Protein 1YCK (pdb70)

Secondary structure (DSSP, 8-state):
----B-HHHHTPPPP---PBP-SSEEEEEEEE-SS----SHHHHHHHHHHHHHIIIIIT--SS-S-SEEE-TTS-EEESSTTTB--SSS-TTTGGGEEEEEESS--SSSPPPHHHHHHHHHHHHHHHHTTSEEEEEEEEEGGGTSSS-TT-HHHHHHHTTSTTB---

B-factor: mean 22.28, std 9.03, range [10.55, 55.01]

Solvent-accessible surface area: 7864 Å² total; per-residue (Å²): 110,45,114,49,14,64,43,130,96,0,133,16,92,80,52,134,20,88,116,109,17,96,65,59,6,130,49,0,1,0,3,13,28,63,38,73,43,10,110,62,71,73,46,0,39,84,18,0,64,68,11,3,104,114,10,15,137,95,70,62,97,41,1,0,0,22,0,2,0,1,0,8,22,19,59,7,0,52,1,25,6,33,82,61,15,4,21,19,1,19,174,146,48,18,61,69,0,0,1,0,0,0,0,0,69,0,58,121,102,61,2,47,92,66,0,24,152,17,0,69,26,0,6,63,8,0,47,88,109,38,4,3,82,87,111,8,17,0,27,0,28,61,29,21,73,248,45,108,5,0,0,49,76,0,21,105,60,0,68,130,25,89,60,32,144,72,120

Radius of gyration: 14.17 Å; Cα contacts (8 Å, |Δi|>4): 370; chains: 1; bounding box: 33×32×35 Å

Sequence (167 aa):
CSPIVPRNEWKALASECAQHLSLPLRYVVVSHTAGSSCNTPASCQQQARNVQHYHMKTLGWCDVGYNFLIGEDGLVYEGRGWNFTGAHSGHLWNPMSIGISFMGNYMDRVPTPQAIRAAQGLLACGVAQGALRSNYVLKGHRDVQRTLSPGNQLYHLIQNWPHYRSP

InterPro domains:
  IPR002502 N-acetylmuramoyl-L-alanine amidase domain [PF01510] (53-181)
  IPR002502 N-acetylmuramoyl-L-alanine amidase domain [SM00644] (42-180)
  IPR002502 N-acetylmuramoyl-L-alanine amidase domain [cd06583] (53-181)
  IPR006619 Peptidoglycan recognition protein family domain, metazoa/bacteria [SM00701] (31-174)
  IPR015510 Peptidoglycan recognition protein [PTHR11022] (21-193)
  IPR017331 Peptidoglycan recognition protein, PGRP-S [PIRSF037945] (3-195)
  IPR036505 N-acetylmuramoyl-L-alanine amidase/PGRP domain superfamily [G3DSA:3.40.80.10] (22-196)
  IPR036505 N-acetylmuramoyl-L-alanine amidase/PGRP domain superfamily [SSF55846] (30-194)

GO terms:
  GO:0060090 molecular adaptor activity (F, IDA)
  GO:0005576 extracellular region (C, IDA)
  GO:0030544 Hsp70 protein binding (F, IDA)
  GO:0048018 receptor ligand activity (F, IDA)
  GO:0042834 peptidoglycan binding (F, IDA)
  GO:0005576 extracellular region (C, EXP)
  GO:1904724 tertiary granule lumen (C, TAS)
  GO:0035580 specific granule lumen (C, TAS)
  GO:0097013 phagocytic vesicle lumen (C, TAS)
  GO:0005576 extracellular region (C, TAS)
  GO:0016019 peptidoglycan immune receptor activity (F, IDA)
  GO:0016045 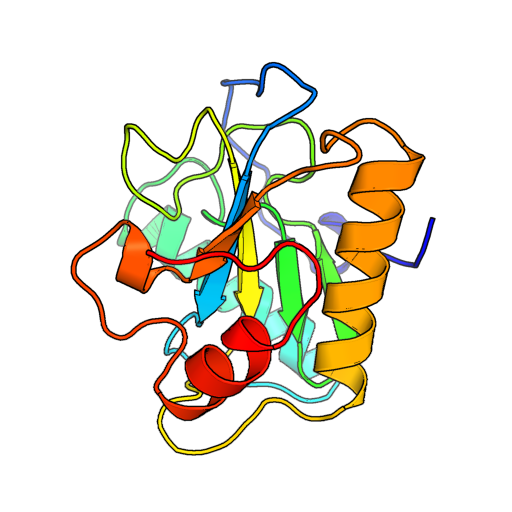detection of bacterium (P, IDA)
  GO:0031640 killing of cells of another organism (P, IDA)
  GO:0050830 defense response to Gram-positive bacterium (P, IDA)
  GO:0061844 antimicrobial humoral immune response mediated by antimicrobial peptide (P, IDA)
  GO:0070062 extracellular exosome (C, HDA)

Structure (mmCIF, N/CA/C/O backbone):
data_1YCK
#
_entry.id   1YCK
#
_cell.length_a   72.120
_cell.length_b   72.120
_cell.length_c   51.790
_cell.angle_alpha   90.00
_cell.angle_beta   90.00
_cell.angle_gamma   120.00
#
_symmetry.space_group_name_H-M   'P 32 2 1'
#
loop_
_entity.id
_entity.type
_entity.pdbx_description
1 polymer 'Peptidoglycan recognition protein'
2 water water
#
loop_
_atom_site.group_PDB
_atom_site.id
_atom_site.type_symbol
_atom_site.label_atom_id
_atom_site.label_alt_id
_atom_site.label_comp_id
_atom_site.label_asym_id
_atom_site.label_entity_id
_atom_site.label_seq_id
_atom_site.pdbx_PDB_ins_code
_atom_site.Cartn_x
_atom_site.Cartn_y
_atom_site.Cartn_z
_atom_site.occupancy
_atom_site.B_iso_or_equiv
_atom_site.auth_seq_id
_atom_site.auth_comp_id
_atom_site.auth_asym_id
_atom_site.auth_atom_id
_atom_site.pdbx_PDB_model_num
ATOM 1 N N . CYS A 1 9 ? 30.199 2.258 5.016 1.00 38.67 9 CYS A N 1
ATOM 2 C CA . CYS A 1 9 ? 29.365 2.842 6.105 1.00 37.91 9 CYS A CA 1
ATOM 3 C C . CYS A 1 9 ? 28.032 2.097 6.190 1.00 36.54 9 CYS A C 1
ATOM 4 O O . CYS A 1 9 ? 27.649 1.347 5.280 1.00 37.46 9 CYS A O 1
ATOM 7 N N . SER A 1 10 ? 27.337 2.288 7.302 1.00 33.91 10 SER A N 1
ATOM 8 C CA . SER A 1 10 ? 25.996 1.763 7.425 1.00 30.89 10 SER A CA 1
ATOM 9 C C . SER A 1 10 ? 25.050 2.711 6.700 1.00 27.88 10 SER A C 1
ATOM 10 O O . SER A 1 10 ? 25.376 3.883 6.434 1.00 27.02 10 SER A O 1
ATOM 13 N N . PRO A 1 11 ? 23.889 2.181 6.363 1.00 24.65 11 PRO A N 1
ATOM 14 C CA . PRO A 1 11 ? 22.906 2.901 5.556 1.00 22.64 11 PRO A CA 1
ATOM 15 C C . PRO A 1 11 ? 22.328 4.153 6.233 1.00 21.07 11 PRO A C 1
ATOM 16 O O . PRO A 1 11 ? 21.966 4.175 7.400 1.00 20.54 11 PRO A O 1
ATOM 20 N N . ILE A 1 12 ? 22.272 5.222 5.464 1.00 19.45 12 ILE A N 1
ATOM 21 C CA . ILE A 1 12 ? 21.600 6.420 5.942 1.00 18.03 12 ILE A CA 1
ATOM 22 C C . ILE A 1 12 ? 20.588 6.790 4.899 1.00 17.52 12 ILE A C 1
ATOM 23 O O . ILE A 1 12 ? 20.872 6.735 3.698 1.00 17.46 12 ILE A O 1
ATOM 28 N N . VAL A 1 13 ? 19.394 7.175 5.335 1.00 16.46 13 VAL A N 1
ATOM 29 C CA . VAL A 1 13 ? 18.396 7.614 4.392 1.00 15.98 13 VAL A CA 1
ATOM 30 C C . VAL A 1 13 ? 18.776 9.026 3.974 1.00 16.56 13 VAL A C 1
ATOM 31 O O . VAL A 1 13 ? 18.800 9.943 4.804 1.00 15.55 13 VAL A O 1
ATOM 35 N N . PRO A 1 14 ? 19.067 9.230 2.698 1.00 16.27 14 PRO A N 1
ATOM 36 C CA . PRO A 1 14 ? 19.512 10.567 2.264 1.00 16.63 14 PRO A CA 1
ATOM 37 C C . PRO A 1 14 ? 18.378 11.579 2.321 1.00 16.01 14 PRO A C 1
ATOM 38 O O . PRO A 1 14 ? 17.213 11.204 2.250 1.00 15.63 14 PRO A O 1
ATOM 42 N N . ARG A 1 15 ? 18.725 12.854 2.451 1.00 17.22 15 ARG A N 1
ATOM 43 C CA . ARG A 1 15 ? 17.717 13.903 2.560 1.00 18.24 15 ARG A CA 1
ATOM 44 C C . ARG A 1 15 ? 16.644 13.803 1.506 1.00 19.09 15 ARG A C 1
ATOM 45 O O . ARG A 1 15 ? 15.455 13.941 1.802 1.00 19.57 15 ARG A O 1
ATOM 53 N N . ASN A 1 16 ? 17.060 13.629 0.250 1.00 20.36 16 ASN A N 1
ATOM 54 C CA . ASN A 1 16 ? 16.094 13.633 -0.830 1.00 22.00 16 ASN A CA 1
ATOM 55 C C . ASN A 1 16 ? 15.108 12.500 -0.709 1.00 21.36 16 ASN A C 1
ATOM 56 O O . ASN A 1 16 ? 13.969 12.604 -1.154 1.00 22.36 16 ASN A O 1
ATOM 61 N N . GLU A 1 17 ? 15.542 11.414 -0.091 1.00 21.40 17 GLU A N 1
ATOM 62 C CA . GLU A 1 17 ? 14.655 10.269 0.081 1.00 21.02 17 GLU A CA 1
ATOM 63 C C . GLU A 1 17 ? 13.555 10.500 1.099 1.00 20.11 17 GLU A C 1
ATOM 64 O O . GLU A 1 17 ? 12.442 10.007 0.933 1.00 20.19 17 GLU A O 1
ATOM 70 N N . TRP A 1 18 ? 13.841 11.259 2.155 1.00 18.13 18 TRP A N 1
ATOM 71 C CA . TRP A 1 18 ? 12.752 11.630 3.041 1.00 17.17 18 TRP A CA 1
ATOM 72 C C . TRP A 1 18 ? 12.074 12.936 2.631 1.00 17.00 18 TRP A C 1
ATOM 73 O O . TRP A 1 18 ? 11.187 13.413 3.324 1.00 17.33 18 TRP A O 1
ATOM 84 N N . LYS A 1 19 ? 12.484 13.466 1.483 1.00 16.96 19 LYS A N 1
ATOM 85 C CA . LYS A 1 19 ? 11.825 14.625 0.849 1.00 17.90 19 LYS A CA 1
ATOM 86 C C . LYS A 1 19 ? 12.001 15.885 1.687 1.00 16.70 19 LYS A C 1
ATOM 87 O O . LYS A 1 19 ? 11.088 16.705 1.811 1.00 17.63 19 LYS A O 1
ATOM 93 N N . ALA A 1 20 ? 13.202 16.026 2.238 1.00 16.03 20 ALA A N 1
ATOM 94 C CA . ALA A 1 20 ? 13.574 17.176 3.048 1.00 14.76 20 ALA A CA 1
ATOM 95 C C . ALA A 1 20 ? 13.543 18.456 2.229 1.00 15.27 20 ALA A C 1
ATOM 96 O O . ALA A 1 20 ? 13.963 18.463 1.067 1.00 16.05 20 ALA A O 1
ATOM 98 N N . LEU A 1 21 ? 13.085 19.559 2.822 1.00 14.97 21 LEU A N 1
ATOM 99 C CA . LEU A 1 21 ? 13.400 20.861 2.240 1.00 15.36 21 LEU A CA 1
ATOM 100 C C . LEU A 1 21 ? 14.923 21.027 2.127 1.00 15.78 21 LEU A C 1
ATOM 101 O O . LEU A 1 21 ? 15.687 20.447 2.898 1.00 15.60 21 LEU A O 1
ATOM 106 N N . ALA A 1 22 ? 15.358 21.836 1.167 1.00 16.23 22 ALA A N 1
ATOM 107 C CA . ALA A 1 22 ? 16.784 22.099 1.013 1.00 17.28 22 ALA A CA 1
ATOM 108 C C . ALA A 1 22 ? 17.333 22.843 2.223 1.00 17.27 22 ALA A C 1
ATOM 109 O O . ALA A 1 22 ? 16.654 23.697 2.789 1.00 17.50 22 ALA A O 1
ATOM 111 N N . SER A 1 23 ? 18.572 22.544 2.596 1.00 17.95 23 SER A N 1
ATOM 112 C CA . SER A 1 23 ? 19.242 23.296 3.659 1.00 18.69 23 SER A CA 1
ATOM 113 C C . SER A 1 23 ? 19.576 24.712 3.215 1.00 19.95 23 SER A C 1
ATOM 114 O O . SER A 1 23 ? 19.953 24.937 2.053 1.00 19.59 23 SER A O 1
ATOM 117 N N . GLU A 1 24 ? 19.430 25.675 4.121 1.00 20.42 24 GLU A N 1
ATOM 118 C CA . GLU A 1 24 ? 19.965 27.015 3.874 1.00 21.70 24 GLU A CA 1
ATOM 119 C C . GLU A 1 24 ? 21.198 27.311 4.716 1.00 21.65 24 GLU A C 1
ATOM 120 O O . GLU A 1 24 ? 21.627 28.469 4.812 1.00 22.26 24 GLU A O 1
ATOM 126 N N . CYS A 1 25 ? 21.764 26.270 5.323 1.00 21.39 25 CYS A N 1
ATOM 127 C CA . CYS A 1 25 ? 22.909 26.416 6.224 1.00 22.41 25 CYS A CA 1
ATOM 128 C C . CYS A 1 25 ? 24.215 26.623 5.470 1.00 22.75 25 CYS A C 1
ATOM 129 O O . CYS A 1 25 ? 24.405 26.069 4.390 1.00 23.97 25 CYS A O 1
ATOM 132 N N . ALA A 1 26 ? 25.131 27.400 6.043 1.00 23.98 26 ALA A N 1
ATOM 133 C CA . ALA A 1 26 ? 26.411 27.635 5.374 1.00 24.22 26 ALA A CA 1
A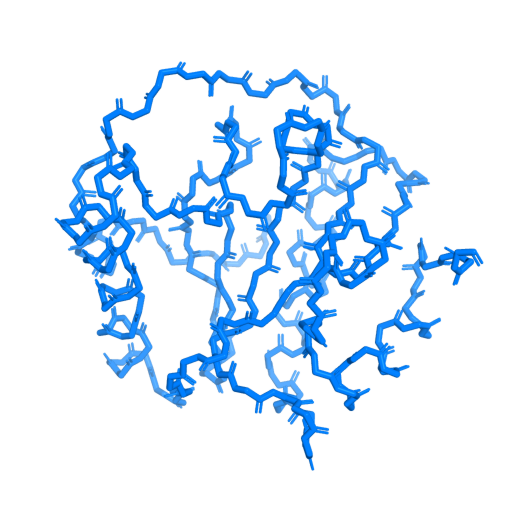TOM 134 C C . ALA A 1 26 ? 27.607 27.184 6.199 1.00 24.53 26 ALA A C 1
ATOM 135 O O . ALA A 1 26 ? 28.660 26.900 5.635 1.00 24.94 26 ALA A O 1
ATOM 137 N N . GLN A 1 27 ? 27.439 27.090 7.519 1.00 24.92 27 GLN A N 1
ATOM 138 C CA . GLN A 1 27 ? 28.553 26.789 8.430 1.00 25.51 27 GLN A CA 1
ATOM 139 C C . GLN A 1 27 ? 29.000 25.326 8.427 1.00 25.18 27 GLN A C 1
ATOM 140 O O . GLN A 1 27 ? 28.204 24.408 8.683 1.00 24.58 27 GLN A O 1
ATOM 146 N N . HIS A 1 28 ? 30.278 25.106 8.142 1.00 24.23 28 HIS A N 1
ATOM 147 C CA . HIS A 1 28 ? 30.838 23.759 8.142 1.00 24.36 28 HIS A CA 1
ATOM 148 C C . HIS A 1 28 ? 31.508 23.427 9.467 1.00 23.86 28 HIS A C 1
ATOM 149 O O . HIS A 1 28 ? 32.117 24.293 10.101 1.00 24.32 28 HIS A O 1
ATOM 156 N N . LEU A 1 29 ? 31.425 22.165 9.871 1.00 22.61 29 LEU A N 1
ATOM 157 C CA . LEU A 1 29 ? 32.149 21.693 11.040 1.00 21.91 29 LEU A CA 1
ATOM 158 C C . LEU A 1 29 ? 33.624 21.529 10.716 1.00 22.99 29 LEU A C 1
ATOM 159 O O . LEU A 1 29 ? 33.990 21.221 9.582 1.00 23.13 29 LEU A O 1
ATOM 164 N N . SER A 1 30 ? 34.463 21.722 11.721 1.00 23.28 30 SER A N 1
ATOM 165 C CA . SER A 1 30 ? 35.870 21.450 11.578 1.00 23.89 30 SER A CA 1
ATOM 166 C C . SER A 1 30 ? 36.162 20.061 12.182 1.00 23.21 30 SER A C 1
ATOM 167 O O . SER A 1 30 ? 36.290 19.901 13.401 1.00 23.59 30 SER A O 1
ATOM 170 N N . LEU A 1 31 ? 36.221 19.040 11.328 1.00 21.94 31 LEU A N 1
ATOM 171 C CA . LEU A 1 31 ? 36.428 17.670 11.777 1.00 21.27 31 LEU A CA 1
ATOM 172 C C . LEU A 1 31 ? 37.907 17.431 12.105 1.00 21.79 31 LEU A C 1
ATOM 173 O O . LEU A 1 31 ? 38.738 18.248 11.707 1.00 21.91 31 LEU A O 1
ATOM 178 N N . PRO A 1 32 ? 38.246 16.367 12.839 1.00 21.85 32 PRO A N 1
ATOM 179 C CA . PRO A 1 32 ? 37.293 15.477 13.503 1.00 21.37 32 PRO A CA 1
ATOM 180 C C . PRO A 1 32 ? 36.829 16.087 14.820 1.00 21.51 32 PRO A C 1
ATOM 181 O O . PRO A 1 32 ? 37.517 16.945 15.403 1.00 21.65 32 PRO A O 1
ATOM 185 N N . LEU A 1 33 ? 35.662 15.657 15.288 1.00 20.87 33 LEU A N 1
ATOM 186 C CA . LEU A 1 33 ? 35.050 16.276 16.464 1.00 20.69 33 LEU A CA 1
ATOM 187 C C . LEU A 1 33 ? 35.284 15.440 17.706 1.00 20.49 33 LEU A C 1
ATOM 188 O O . LEU A 1 33 ? 35.428 14.230 17.639 1.00 20.47 33 LEU A O 1
ATOM 193 N N . ARG A 1 34 ? 35.316 16.089 18.862 1.00 21.36 34 ARG A N 1
ATOM 194 C CA . ARG A 1 34 ? 35.631 15.353 20.087 1.00 21.90 34 ARG A CA 1
ATOM 195 C C . ARG A 1 34 ? 34.403 14.783 20.783 1.00 20.85 34 ARG A C 1
ATOM 196 O O . ARG A 1 34 ? 34.537 13.969 21.690 1.00 20.97 34 ARG A O 1
ATOM 204 N N . TYR A 1 35 ? 33.218 15.227 20.367 1.00 19.37 35 TYR A N 1
ATOM 205 C CA . TYR A 1 35 ? 32.003 14.906 21.109 1.00 18.04 35 TYR A CA 1
ATOM 206 C C . TYR A 1 35 ? 30.834 14.455 20.255 1.00 16.97 35 TYR A C 1
ATOM 207 O O . TYR A 1 35 ? 30.632 14.958 19.155 1.00 16.52 35 TYR A O 1
ATOM 216 N N . VAL A 1 36 ? 30.021 13.573 20.820 1.00 16.11 36 VAL A N 1
ATOM 217 C CA . VAL A 1 36 ? 28.676 13.331 20.298 1.00 15.44 36 VAL A CA 1
ATOM 218 C C . VAL A 1 36 ? 27.700 13.665 21.420 1.00 15.34 36 VAL A C 1
ATOM 219 O O . VAL A 1 36 ? 27.963 13.346 22.573 1.00 15.39 36 VAL A O 1
ATOM 223 N N . VAL A 1 37 ? 26.591 14.312 21.084 1.00 14.06 37 VAL A N 1
ATOM 224 C CA . VAL A 1 37 ? 25.546 14.601 22.062 1.00 13.64 37 VAL A CA 1
ATOM 225 C C . VAL A 1 37 ? 24.274 13.905 21.605 1.00 13.02 37 VAL A C 1
ATOM 226 O O . VAL A 1 37 ? 23.808 14.146 20.487 1.00 12.80 37 VAL A O 1
ATOM 230 N N . VAL A 1 38 ? 23.748 13.049 22.470 1.00 12.90 38 VAL A N 1
ATOM 231 C CA . VAL A 1 38 ? 22.555 12.261 22.154 1.00 13.25 38 VAL A CA 1
ATOM 232 C C . VAL A 1 38 ? 21.373 12.952 22.789 1.00 13.44 38 VAL A C 1
ATOM 233 O O . VAL A 1 38 ? 21.390 13.229 24.003 1.00 13.33 38 VAL A O 1
ATOM 237 N N . SER A 1 39 ? 20.364 13.246 21.966 1.00 12.94 39 SER A N 1
ATOM 238 C CA . SER A 1 39 ? 19.129 13.867 22.421 1.00 12.61 39 SER A CA 1
ATOM 239 C C . SER A 1 39 ? 17.930 13.011 22.042 1.00 12.84 39 SER A C 1
ATOM 240 O O . SER A 1 39 ? 18.050 12.025 21.295 1.00 11.89 39 SER A O 1
ATOM 243 N N . HIS A 1 40 ? 16.769 13.387 22.573 1.00 12.88 40 HIS A N 1
ATOM 244 C CA . HIS A 1 40 ? 15.496 12.969 21.979 1.00 13.19 40 HIS A CA 1
ATOM 245 C C . HIS A 1 40 ? 14.736 14.196 21.478 1.00 13.73 40 HIS A C 1
ATOM 246 O O . HIS A 1 40 ? 15.041 15.323 21.884 1.00 13.66 40 HIS A O 1
ATOM 253 N N . THR A 1 41 ? 13.803 14.000 20.558 1.00 13.18 41 THR A N 1
ATOM 254 C CA . THR A 1 41 ? 13.127 15.149 19.987 1.00 15.27 41 THR A CA 1
ATOM 255 C C . THR A 1 41 ? 12.071 15.591 20.955 1.00 16.30 41 THR A C 1
ATOM 256 O O . THR A 1 41 ? 11.633 16.733 20.893 1.00 17.97 41 THR A O 1
ATOM 260 N N . ALA A 1 42 ? 11.665 14.671 21.825 1.00 16.17 42 ALA A N 1
ATOM 261 C CA . ALA A 1 42 ? 10.500 14.867 22.704 1.00 18.42 42 ALA A CA 1
ATOM 262 C C . ALA A 1 42 ? 9.227 15.058 21.880 1.00 19.09 42 ALA A C 1
ATOM 263 O O . ALA A 1 42 ? 8.198 15.510 22.408 1.00 20.02 42 ALA A O 1
ATOM 265 N N . GLY A 1 43 ? 9.281 14.728 20.597 1.00 18.65 43 GLY A N 1
ATOM 2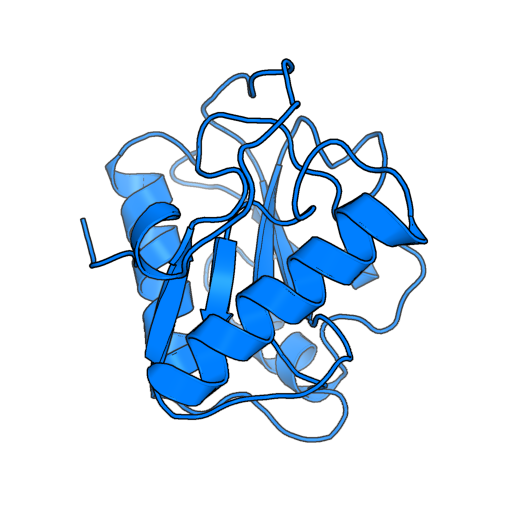66 C CA . GLY A 1 43 ? 8.086 14.760 19.758 1.00 18.44 43 GLY A CA 1
ATOM 267 C C . GLY A 1 43 ? 7.495 13.362 19.576 1.00 17.98 43 GLY A C 1
ATOM 268 O O . GLY A 1 43 ? 7.649 12.504 20.434 1.00 17.61 43 GLY A O 1
ATOM 269 N N . SER A 1 44 ? 6.832 13.115 18.450 1.00 18.83 44 SER A N 1
ATOM 270 C CA . SER A 1 44 ? 6.283 11.787 18.174 1.00 19.25 44 SER A CA 1
ATOM 271 C C . SER A 1 44 ? 7.332 10.787 17.751 1.00 19.97 44 SER A C 1
ATOM 272 O O . SER A 1 44 ? 8.371 11.144 17.164 1.00 19.47 44 SER A O 1
ATOM 275 N N . SER A 1 45 ? 7.067 9.530 18.057 1.00 20.04 45 SER A N 1
ATOM 276 C CA . SER A 1 45 ? 7.915 8.473 17.573 1.00 21.66 45 SER A CA 1
ATOM 277 C C . SER A 1 45 ? 7.351 7.905 16.268 1.00 20.96 45 SER A C 1
ATOM 278 O O . SER A 1 45 ? 6.323 8.366 15.765 1.00 21.61 45 SER A O 1
ATOM 281 N N . CYS A 1 46 ? 8.025 6.903 15.720 1.00 20.13 46 CYS A N 1
ATOM 282 C CA . CYS A 1 46 ? 7.619 6.366 14.439 1.00 19.75 46 CYS A CA 1
ATOM 283 C C . CYS A 1 46 ? 8.289 4.991 14.304 1.00 20.05 46 CYS A C 1
ATOM 284 O O . CYS A 1 46 ? 9.380 4.783 14.830 1.00 20.69 46 CYS A O 1
ATOM 287 N N . ASN A 1 47 ? 7.629 4.040 13.649 1.00 19.77 47 ASN A N 1
ATOM 288 C CA . ASN A 1 47 ? 8.233 2.722 13.501 1.00 20.15 47 ASN A CA 1
ATOM 289 C C . ASN A 1 47 ? 8.094 2.050 12.139 1.00 19.19 47 ASN A C 1
ATOM 290 O O . ASN A 1 47 ? 8.206 0.824 12.033 1.00 19.15 47 ASN A O 1
ATOM 295 N N . THR A 1 48 ? 7.866 2.847 11.098 1.00 17.40 48 THR A N 1
ATOM 296 C CA . THR A 1 48 ? 7.956 2.379 9.714 1.00 16.41 48 THR A CA 1
ATOM 297 C C . THR A 1 48 ? 8.669 3.429 8.884 1.00 15.59 48 THR A C 1
ATOM 298 O O . THR A 1 48 ? 8.686 4.627 9.268 1.00 15.74 48 THR A O 1
ATOM 302 N N . PRO A 1 49 ? 9.261 3.030 7.766 1.00 15.40 49 PRO A N 1
ATOM 303 C CA . PRO A 1 49 ? 9.905 4.002 6.886 1.00 15.22 49 PRO A CA 1
ATOM 304 C C . PRO A 1 49 ? 8.943 5.129 6.504 1.00 15.74 49 PRO A C 1
ATOM 305 O O . PRO A 1 49 ? 9.302 6.307 6.574 1.00 15.36 49 PRO A O 1
ATOM 309 N N . ALA A 1 50 ? 7.719 4.771 6.115 1.00 15.27 50 ALA A N 1
ATOM 310 C CA . ALA A 1 50 ? 6.753 5.816 5.752 1.00 15.94 50 ALA A CA 1
ATOM 311 C C . ALA A 1 50 ? 6.496 6.821 6.880 1.00 15.99 50 ALA A C 1
ATOM 312 O O . ALA A 1 50 ? 6.552 8.048 6.642 1.00 17.00 50 ALA A O 1
ATOM 314 N N . SER A 1 51 ? 6.225 6.334 8.088 1.00 15.37 51 SER A N 1
ATOM 315 C CA . SER A 1 51 ? 5.945 7.244 9.210 1.00 16.27 51 SER A CA 1
ATOM 316 C C . SER A 1 51 ? 7.190 7.996 9.674 1.00 15.29 51 SER A C 1
ATOM 317 O O . SER A 1 51 ? 7.100 9.146 10.126 1.00 16.41 51 SER A O 1
ATOM 320 N N . CYS A 1 52 ? 8.351 7.348 9.594 1.00 14.75 52 CYS A N 1
ATOM 321 C CA . CYS A 1 52 ? 9.573 8.027 10.024 1.00 14.19 52 CYS A CA 1
ATOM 322 C C . CYS A 1 52 ? 10.038 9.091 9.029 1.00 14.70 52 CYS A C 1
ATOM 323 O O . CYS A 1 52 ? 10.578 10.124 9.445 1.00 14.35 52 CYS A O 1
ATOM 326 N N . GLN A 1 53 ? 9.839 8.858 7.732 1.00 14.70 53 GLN A N 1
ATOM 327 C CA . GLN A 1 53 ? 10.105 9.898 6.740 1.00 16.06 53 GLN A CA 1
ATOM 328 C C . GLN A 1 53 ? 9.217 11.107 7.050 1.00 15.98 53 GLN A C 1
ATOM 329 O O . GLN A 1 53 ? 9.674 12.257 7.062 1.00 16.34 53 GLN A O 1
ATOM 335 N N . GLN A 1 54 ? 7.940 10.850 7.311 1.00 15.67 54 GLN A N 1
ATOM 336 C CA . GLN A 1 54 ? 7.028 11.946 7.680 1.00 16.21 54 GLN A CA 1
ATOM 337 C C . GLN A 1 54 ? 7.438 12.615 8.987 1.00 15.46 54 GLN A C 1
ATOM 338 O O . GLN A 1 54 ? 7.374 13.842 9.117 1.00 14.97 54 GLN A O 1
ATOM 344 N N . GLN A 1 55 ? 7.920 11.839 9.946 1.00 14.83 55 GLN A N 1
ATOM 345 C CA . GLN A 1 55 ? 8.317 12.424 11.212 1.00 14.71 55 GLN A CA 1
ATOM 346 C C . GLN A 1 55 ? 9.568 13.284 11.039 1.00 14.39 55 GLN A C 1
ATOM 347 O O . GLN A 1 55 ? 9.673 14.343 11.635 1.00 14.08 55 GLN A O 1
ATOM 353 N N . ALA A 1 56 ? 10.512 12.842 10.209 1.00 13.49 56 ALA A N 1
ATOM 354 C CA . ALA A 1 56 ? 11.670 13.699 9.915 1.00 13.22 56 ALA A CA 1
ATOM 355 C C . ALA A 1 56 ? 11.207 15.033 9.304 1.00 14.03 56 ALA A C 1
ATOM 356 O O . ALA A 1 56 ? 11.702 16.117 9.670 1.00 13.69 56 ALA A O 1
ATOM 358 N N . ARG A 1 57 ? 10.234 14.962 8.401 1.00 13.66 57 ARG A N 1
ATOM 359 C CA . ARG A 1 57 ? 9.717 16.178 7.759 1.00 14.18 57 ARG A CA 1
ATOM 360 C C . ARG A 1 57 ? 9.038 17.055 8.802 1.00 14.60 57 ARG A C 1
ATOM 361 O O . ARG A 1 57 ? 9.135 18.281 8.740 1.00 15.64 57 ARG A O 1
ATOM 369 N N . ASN A 1 58 ? 8.331 16.436 9.745 1.00 14.46 58 ASN A N 1
ATOM 370 C CA . ASN A 1 58 ? 7.699 17.214 10.805 1.00 14.47 58 ASN A CA 1
ATOM 371 C C . ASN A 1 58 ? 8.705 17.976 11.653 1.00 14.71 58 ASN A C 1
ATOM 372 O O . ASN A 1 58 ? 8.480 19.148 12.002 1.00 14.73 58 ASN A O 1
ATOM 377 N N . VAL A 1 59 ? 9.808 17.317 11.990 1.00 14.05 59 VAL A N 1
ATOM 378 C CA . VAL A 1 59 ? 10.820 17.938 12.822 1.00 13.65 59 VAL A CA 1
ATOM 379 C C . VAL A 1 59 ? 11.429 19.075 12.022 1.00 13.62 59 VAL A C 1
ATOM 380 O O . VAL A 1 59 ? 11.612 20.195 12.531 1.00 13.49 59 VAL A O 1
ATOM 384 N N . GLN A 1 60 ? 11.723 18.811 10.748 1.00 13.32 60 GLN A N 1
ATOM 385 C CA . GLN A 1 60 ? 12.355 19.832 9.917 1.00 14.26 60 GLN A CA 1
ATOM 386 C C . GLN A 1 60 ? 11.446 21.031 9.788 1.00 15.31 60 GLN A C 1
ATOM 387 O O . GLN A 1 60 ? 11.903 22.184 9.845 1.00 14.63 60 GLN A O 1
ATOM 393 N N . HIS A 1 61 ? 10.159 20.766 9.605 1.00 15.86 61 HIS A N 1
ATOM 394 C CA . HIS A 1 61 ? 9.205 21.847 9.402 1.00 18.58 61 HIS A CA 1
ATOM 395 C C . HIS A 1 61 ? 9.141 22.723 10.645 1.00 18.56 61 HIS A C 1
ATOM 396 O O . HIS A 1 61 ? 9.122 23.956 10.557 1.00 19.16 61 HIS A O 1
ATOM 403 N N . TYR A 1 62 ? 9.119 22.070 11.802 1.00 18.15 62 TYR A N 1
ATOM 404 C CA . TYR A 1 62 ? 9.176 22.766 13.074 1.00 17.78 62 TYR A CA 1
ATOM 405 C C . TYR A 1 62 ? 10.429 23.662 13.150 1.00 18.01 62 TYR A C 1
ATOM 406 O O . TYR A 1 62 ? 10.336 24.869 13.424 1.00 18.30 62 TYR A O 1
ATOM 415 N N . HIS A 1 63 ? 11.594 23.082 12.886 1.00 16.87 63 HIS A N 1
ATOM 416 C CA . HIS A 1 63 ? 12.840 23.815 12.996 1.00 16.91 63 HIS A CA 1
ATOM 417 C C . HIS A 1 63 ? 12.973 24.955 12.009 1.00 17.68 63 HIS A C 1
ATOM 418 O O . HIS A 1 63 ? 13.462 26.031 12.379 1.00 19.25 63 HIS A O 1
ATOM 425 N N . MET A 1 64 ? 12.543 24.729 10.765 1.00 17.66 64 MET A N 1
ATOM 426 C CA . MET A 1 64 ? 12.713 25.744 9.728 1.00 19.33 64 MET A CA 1
ATOM 427 C C . MET A 1 64 ? 11.574 26.756 9.689 1.00 21.15 64 MET A C 1
ATOM 428 O O . MET A 1 64 ? 11.824 27.976 9.685 1.00 22.42 64 MET A O 1
ATOM 433 N N . LYS A 1 65 ? 10.334 26.276 9.667 1.00 22.88 65 LYS A N 1
ATOM 434 C CA . LYS A 1 65 ? 9.201 27.185 9.496 1.00 24.88 65 LYS A CA 1
ATOM 435 C C . LYS A 1 65 ? 8.767 27.888 10.787 1.00 25.38 65 LYS A C 1
ATOM 436 O O . LYS A 1 65 ? 8.480 29.082 10.772 1.00 25.44 65 LYS A O 1
ATOM 442 N N . THR A 1 66 ? 8.719 27.150 11.891 1.00 25.33 66 THR A N 1
ATOM 443 C CA . THR A 1 66 ? 8.272 27.723 13.150 1.00 25.91 66 THR A CA 1
ATOM 444 C C . THR A 1 66 ? 9.410 28.454 13.838 1.00 25.83 66 THR A C 1
ATOM 445 O O . THR A 1 66 ? 9.253 29.603 14.259 1.00 26.06 66 THR A O 1
ATOM 449 N N . LEU A 1 67 ? 10.560 27.798 13.932 1.00 25.35 67 LEU A N 1
ATOM 450 C CA . LEU A 1 67 ? 11.722 28.361 14.603 1.00 24.70 67 LEU A CA 1
ATOM 451 C C . LEU A 1 67 ? 12.654 29.210 13.735 1.00 24.74 67 LEU A C 1
ATOM 452 O O . LEU A 1 67 ? 13.526 29.887 14.269 1.00 25.41 67 LEU A O 1
ATOM 457 N N . GLY A 1 68 ? 12.488 29.158 12.420 1.00 24.44 68 GLY A N 1
ATOM 458 C CA . GLY A 1 68 ? 13.311 29.941 11.502 1.00 24.33 68 GLY A CA 1
ATOM 459 C C . GLY A 1 68 ? 14.771 29.517 11.305 1.00 24.32 68 GLY A C 1
ATOM 460 O O . GLY A 1 68 ? 15.603 30.314 10.835 1.00 25.16 68 GLY A O 1
ATOM 461 N N . TRP A 1 69 ? 15.105 28.272 11.625 1.00 22.78 69 TRP A N 1
ATOM 462 C CA . TRP A 1 69 ? 16.476 27.796 11.467 1.00 21.87 69 TRP A CA 1
ATOM 463 C C . TRP A 1 69 ? 16.773 27.441 10.021 1.00 20.40 69 TRP A C 1
ATOM 464 O O . TRP A 1 69 ? 15.865 27.266 9.217 1.00 19.65 69 TRP A O 1
ATOM 475 N N . CYS A 1 70 ? 18.053 27.332 9.701 1.00 19.32 70 CYS A N 1
ATOM 476 C CA . CYS A 1 70 ? 18.443 27.105 8.321 1.00 19.40 70 CYS A CA 1
ATOM 477 C C . CYS A 1 70 ? 18.205 25.662 7.834 1.00 18.40 70 CYS A C 1
ATOM 478 O O . CYS A 1 70 ? 18.255 25.386 6.632 1.00 17.94 70 CYS A O 1
ATOM 481 N N . ASP A 1 71 ? 17.939 24.752 8.768 1.00 16.93 71 ASP A N 1
ATOM 482 C CA . ASP A 1 71 ? 17.667 23.347 8.422 1.00 16.17 71 ASP A CA 1
ATOM 483 C C . ASP A 1 71 ? 17.187 22.651 9.687 1.00 15.28 71 ASP A C 1
ATOM 484 O O . ASP A 1 71 ? 17.254 23.214 10.770 1.00 14.49 71 ASP A O 1
ATOM 489 N N . VAL A 1 72 ? 16.718 21.411 9.558 1.00 14.44 72 VAL A N 1
ATOM 490 C CA . VAL A 1 72 ? 16.535 20.575 10.735 1.00 14.19 72 VAL A CA 1
ATOM 491 C C . VAL A 1 72 ? 17.832 20.692 11.568 1.00 13.63 72 VAL A C 1
ATOM 492 O O . VAL A 1 72 ? 18.940 20.703 11.027 1.00 13.53 72 VAL A O 1
ATOM 496 N N . GLY A 1 73 ? 17.692 20.820 12.882 1.00 13.57 73 GLY A N 1
ATOM 497 C CA . GLY A 1 73 ? 18.823 21.079 13.768 1.00 13.64 73 GLY A CA 1
ATOM 498 C C . GLY A 1 73 ? 19.840 19.969 13.913 1.00 13.37 73 GLY A C 1
ATOM 499 O O . GLY A 1 73 ? 21.033 20.202 14.043 1.00 14.92 73 GLY A O 1
ATOM 500 N N . TYR A 1 74 ? 19.363 18.739 13.887 1.00 12.43 74 TYR A N 1
ATOM 501 C CA . TYR A 1 74 ? 20.199 17.596 14.215 1.00 11.78 74 TYR A CA 1
ATOM 502 C C . TYR A 1 74 ? 21.071 17.221 13.041 1.00 12.32 74 TYR A C 1
ATOM 503 O O . TYR A 1 74 ? 20.666 17.396 11.882 1.00 13.17 74 TYR A O 1
ATOM 512 N N . ASN A 1 75 ? 22.257 16.706 13.339 1.00 11.82 75 ASN A N 1
ATOM 513 C CA . ASN A 1 75 ? 23.085 16.113 12.279 1.00 13.48 75 ASN A CA 1
ATOM 514 C C . ASN A 1 75 ? 22.463 14.841 11.705 1.00 12.12 75 ASN A C 1
ATOM 515 O O . ASN A 1 75 ? 22.477 14.647 10.477 1.00 12.22 75 ASN A O 1
ATOM 520 N N . PHE A 1 76 ? 21.891 14.025 12.589 1.00 11.94 76 PHE A N 1
ATOM 521 C CA . PHE A 1 76 ? 21.152 12.818 12.182 1.00 12.06 76 PHE A CA 1
ATOM 522 C C . PHE A 1 76 ? 19.976 12.584 13.102 1.00 12.06 76 PHE A C 1
ATOM 523 O O . PHE A 1 76 ? 20.022 12.950 14.278 1.00 13.19 76 PHE A O 1
ATOM 531 N N . LEU A 1 77 ? 18.932 11.966 12.565 1.00 11.91 77 LEU A N 1
ATOM 532 C CA . LEU A 1 77 ? 17.798 11.562 13.379 1.00 11.95 77 LEU A CA 1
ATOM 533 C C . LEU A 1 77 ? 17.662 10.036 13.311 1.00 12.57 77 LEU A C 1
ATOM 534 O O . LEU A 1 77 ? 17.958 9.417 12.265 1.00 12.59 77 LEU A O 1
ATOM 539 N N . ILE A 1 78 ? 17.226 9.438 14.412 1.00 13.17 78 ILE A N 1
ATOM 540 C CA . ILE A 1 78 ? 17.122 7.986 14.487 1.00 13.27 78 ILE A CA 1
ATOM 541 C C . ILE A 1 78 ? 15.635 7.653 14.643 1.00 13.67 78 ILE A C 1
ATOM 542 O O . ILE A 1 78 ? 14.968 8.184 15.560 1.00 13.65 78 ILE A O 1
ATOM 547 N N . GLY A 1 79 ? 15.128 6.803 13.754 1.00 13.83 79 GLY A N 1
ATOM 548 C CA . GLY A 1 79 ? 13.771 6.291 13.888 1.00 14.17 79 GLY A CA 1
ATOM 549 C C . GLY A 1 79 ? 13.672 4.920 14.528 1.00 15.15 79 GLY A C 1
ATOM 550 O O . GLY A 1 79 ? 14.611 4.129 14.490 1.00 14.86 79 GLY A O 1
ATOM 551 N N . GLU A 1 80 ? 12.509 4.615 15.109 1.00 14.76 80 GLU A N 1
ATOM 552 C CA . GLU A 1 80 ? 12.306 3.260 15.628 1.00 15.50 80 GLU A CA 1
ATOM 553 C C . GLU A 1 80 ? 11.936 2.277 14.518 1.00 14.94 80 GLU A C 1
ATOM 554 O O . GLU A 1 80 ? 11.633 1.124 14.804 1.00 16.91 80 GLU A O 1
ATOM 560 N N . ASP A 1 81 ? 11.965 2.740 13.271 1.00 13.63 81 ASP A N 1
ATOM 561 C CA . ASP A 1 81 ? 11.988 1.829 12.111 1.00 13.88 81 ASP A CA 1
ATOM 562 C C . ASP A 1 81 ? 13.377 1.210 11.939 1.00 14.22 81 ASP A C 1
ATOM 563 O O . ASP A 1 81 ? 13.596 0.366 11.078 1.00 14.46 81 ASP A O 1
ATOM 568 N N . GLY A 1 82 ? 14.334 1.657 12.749 1.00 13.39 82 GLY A N 1
ATOM 569 C CA . GLY A 1 82 ? 15.693 1.131 12.635 1.00 13.51 82 GLY A CA 1
ATOM 570 C C . GLY A 1 82 ? 16.525 1.856 11.581 1.00 13.45 82 GLY A C 1
ATOM 571 O O . GLY A 1 82 ? 17.645 1.428 11.268 1.00 13.11 82 GLY A O 1
ATOM 572 N N . LEU A 1 83 ? 15.983 2.939 11.030 1.00 12.89 83 LEU A N 1
ATOM 573 C CA . LEU A 1 83 ? 16.737 3.703 10.016 1.00 13.12 83 LEU A CA 1
ATOM 574 C C . LEU A 1 83 ? 17.319 5.027 10.550 1.00 14.10 83 LEU A C 1
ATOM 575 O O . LEU A 1 83 ? 16.806 5.618 11.508 1.00 14.59 83 LEU A O 1
ATOM 580 N N . VAL A 1 84 ? 18.433 5.450 9.953 1.00 13.31 84 VAL A N 1
ATOM 581 C CA . VAL A 1 84 ? 19.043 6.728 10.285 1.00 13.66 84 VAL A CA 1
ATOM 582 C C . VAL A 1 84 ? 18.659 7.711 9.183 1.00 13.42 84 VAL A C 1
ATOM 583 O O . VAL A 1 84 ? 18.768 7.398 7.993 1.00 13.61 84 VAL A O 1
ATOM 587 N N . TYR A 1 85 ? 18.200 8.892 9.576 1.00 12.43 85 TYR A N 1
ATOM 588 C CA . TYR A 1 85 ? 17.774 9.912 8.627 1.00 12.58 85 TYR A CA 1
ATOM 589 C C . TYR A 1 85 ? 18.798 11.020 8.614 1.00 12.73 85 TYR A C 1
ATOM 590 O O . TYR A 1 85 ? 19.123 11.584 9.677 1.00 12.88 85 TYR A O 1
ATOM 599 N N . GLU A 1 86 ? 19.338 11.298 7.429 1.00 12.77 86 GLU A N 1
ATOM 600 C CA . GLU A 1 86 ? 20.345 12.343 7.281 1.00 12.83 86 GLU A CA 1
ATOM 601 C C . GLU A 1 86 ? 19.732 13.692 7.625 1.00 13.46 86 GLU A C 1
ATOM 602 O O . GLU A 1 86 ? 18.740 14.084 7.014 1.00 13.60 86 GLU A O 1
ATOM 608 N N . GLY A 1 87 ? 20.324 14.398 8.595 1.00 12.79 87 GLY A N 1
ATOM 609 C CA . GLY A 1 87 ? 19.909 15.770 8.902 1.00 12.45 87 GLY A CA 1
ATOM 610 C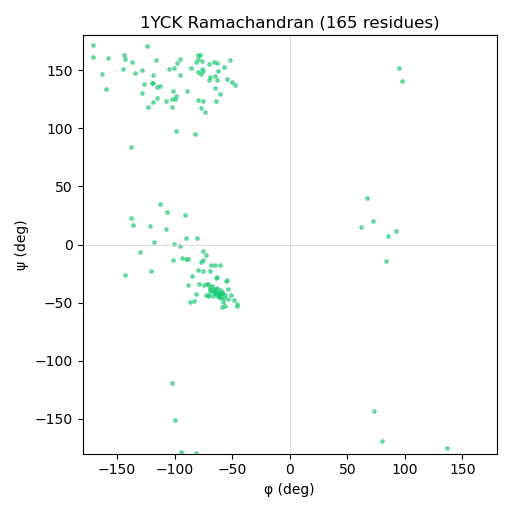 C . GLY A 1 87 ? 20.938 16.716 8.295 1.00 12.61 87 GLY A C 1
ATOM 611 O O . GLY A 1 87 ? 21.177 16.695 7.086 1.00 13.25 87 GLY A O 1
ATOM 612 N N . ARG A 1 88 ? 21.610 17.518 9.125 1.00 13.32 88 ARG A N 1
ATOM 613 C CA . ARG A 1 88 ? 22.693 18.339 8.588 1.00 14.07 88 ARG A CA 1
ATOM 614 C C . ARG A 1 88 ? 23.899 17.523 8.133 1.00 14.97 88 ARG A C 1
ATOM 615 O O . ARG A 1 88 ? 24.740 18.038 7.396 1.00 15.59 88 ARG A O 1
ATOM 623 N N . GLY A 1 89 ? 23.995 16.272 8.579 1.00 14.71 89 GLY A N 1
ATOM 624 C CA . GLY A 1 89 ? 25.052 15.367 8.169 1.00 16.12 89 GLY A CA 1
ATOM 625 C C . GLY A 1 89 ? 26.356 15.602 8.922 1.00 17.00 89 GLY A C 1
ATOM 626 O O . GLY A 1 89 ? 26.387 16.334 9.922 1.00 15.96 89 GLY A O 1
ATOM 627 N N . TRP A 1 90 ? 27.432 14.971 8.451 1.00 16.52 90 TRP A N 1
ATOM 628 C CA . TRP A 1 90 ? 28.692 14.997 9.170 1.00 17.80 90 TRP A CA 1
ATOM 629 C C . TRP A 1 90 ? 29.415 16.343 9.028 1.00 18.04 90 TRP A C 1
ATOM 630 O O . TRP A 1 90 ? 30.270 16.690 9.862 1.00 18.12 90 TRP A O 1
ATOM 641 N N . ASN A 1 91 ? 29.096 17.087 7.977 1.00 18.46 91 ASN A N 1
ATOM 642 C CA . ASN A 1 91 ? 29.906 18.253 7.615 1.00 19.33 91 ASN A CA 1
ATOM 643 C C . ASN A 1 91 ? 29.401 19.630 8.001 1.00 19.20 91 ASN A C 1
ATOM 644 O O . ASN A 1 91 ? 30.151 20.603 7.914 1.00 20.10 91 ASN A O 1
ATOM 649 N N . PHE A 1 92 ? 28.140 19.731 8.404 1.00 18.03 92 PHE A N 1
ATOM 650 C CA . PHE A 1 92 ? 27.537 21.030 8.653 1.00 17.90 92 PHE A CA 1
ATOM 651 C C . PHE A 1 92 ? 27.191 21.188 10.106 1.00 17.36 92 PHE A C 1
ATOM 652 O O . PHE A 1 92 ? 26.665 20.270 10.726 1.00 17.69 92 PHE A O 1
ATOM 660 N N . THR A 1 93 ? 27.508 22.354 10.654 1.00 17.12 93 THR A N 1
ATOM 661 C CA . THR A 1 93 ? 27.248 22.622 12.054 1.00 16.13 93 THR A CA 1
ATOM 662 C C . THR A 1 93 ? 25.763 22.521 12.336 1.00 15.86 93 THR A C 1
ATOM 663 O O . THR A 1 93 ? 24.966 23.115 11.625 1.00 15.72 93 THR A O 1
ATOM 667 N N . GLY A 1 94 ? 25.426 21.751 13.373 1.00 15.64 94 GLY A N 1
ATOM 668 C CA . GLY A 1 94 ? 24.050 21.550 13.787 1.00 16.71 94 GLY A CA 1
ATOM 669 C C . GLY A 1 94 ? 23.499 22.673 14.653 1.00 16.87 94 GLY A C 1
ATOM 670 O O . GLY A 1 94 ? 24.176 23.669 14.935 1.00 17.49 94 GLY A O 1
ATOM 671 N N . ALA A 1 95 ? 22.249 22.510 15.058 1.00 16.51 95 ALA A N 1
ATOM 672 C CA . ALA A 1 95 ? 21.594 23.401 16.010 1.00 16.88 95 ALA A CA 1
ATOM 673 C C . ALA A 1 95 ? 20.826 22.468 16.940 1.00 17.57 95 ALA A C 1
ATOM 674 O O . ALA A 1 95 ? 19.637 22.177 16.732 1.00 18.89 95 ALA A O 1
ATOM 676 N N . HIS A 1 96 ? 21.521 21.956 17.942 1.00 17.58 96 HIS A N 1
ATOM 677 C CA . HIS A 1 96 ? 20.936 20.929 18.788 1.00 17.96 96 HIS A CA 1
ATOM 678 C C . HIS A 1 96 ? 21.326 21.052 20.257 1.00 18.95 96 HIS A C 1
ATOM 679 O O . HIS A 1 96 ? 20.597 20.575 21.126 1.00 17.85 96 HIS A O 1
ATOM 686 N N . SER A 1 97 ? 22.475 21.653 20.546 1.00 19.27 97 SER A N 1
ATOM 687 C CA . SER A 1 97 ? 23.060 21.493 21.880 1.00 19.89 97 SER A CA 1
ATOM 688 C C . SER A 1 97 ? 23.602 22.790 22.487 1.00 20.97 97 SER A C 1
ATOM 689 O O . SER A 1 97 ? 24.380 22.762 23.450 1.00 21.31 97 SER A O 1
ATOM 692 N N . GLY A 1 98 ? 23.187 23.907 21.929 1.00 21.77 98 GLY A N 1
ATOM 693 C CA . GLY A 1 98 ? 23.658 25.204 22.390 1.00 23.50 98 GLY A CA 1
ATOM 694 C C . GLY A 1 98 ? 24.838 25.702 21.569 1.00 24.33 98 GLY A C 1
ATOM 695 O O . GLY A 1 98 ? 25.609 24.902 21.045 1.00 23.95 98 GLY A O 1
ATOM 696 N N . HIS A 1 99 ? 24.983 27.027 21.490 1.00 24.93 99 HIS A N 1
ATOM 697 C CA . HIS A 1 99 ? 25.950 27.688 20.603 1.00 25.90 99 HIS A CA 1
ATOM 698 C C . HIS A 1 99 ? 27.390 27.226 20.772 1.00 25.19 99 HIS A C 1
ATOM 699 O O . HIS A 1 99 ? 28.167 27.248 19.815 1.00 25.84 99 HIS A O 1
ATOM 706 N N . LEU A 1 100 ? 27.770 26.817 21.975 1.00 24.09 100 LEU A N 1
ATOM 707 C CA . LEU A 1 100 ? 29.137 26.381 22.205 1.00 23.52 100 LEU A CA 1
ATOM 708 C C . LEU A 1 100 ? 29.376 24.913 21.853 1.00 22.76 100 LEU A C 1
ATOM 709 O O . LEU A 1 100 ? 30.507 24.506 21.532 1.00 23.54 100 LEU A O 1
ATOM 714 N N . TRP A 1 101 ? 28.318 24.111 21.933 1.00 20.20 101 TRP A N 1
ATOM 715 C CA . TRP A 1 101 ? 28.448 22.686 21.670 1.00 18.48 101 TRP A CA 1
ATOM 716 C C . TRP A 1 101 ? 28.258 22.349 20.199 1.00 17.39 101 TRP A C 1
ATOM 717 O O . TRP A 1 101 ? 28.897 21.433 19.694 1.00 17.24 101 TRP A O 1
ATOM 728 N N . ASN A 1 102 ? 27.384 23.084 19.536 1.00 18.00 102 ASN A N 1
ATOM 729 C CA . ASN A 1 102 ? 27.108 22.858 18.116 1.00 18.34 102 ASN A CA 1
ATOM 730 C C . ASN A 1 102 ? 28.365 22.670 17.255 1.00 18.99 102 ASN A C 1
ATOM 731 O O . ASN A 1 102 ? 28.485 21.690 16.526 1.00 18.62 102 ASN A O 1
ATOM 736 N N . PRO A 1 103 ? 29.306 23.604 17.333 1.00 20.04 103 PRO A N 1
ATOM 737 C CA . PRO A 1 103 ? 30.511 23.512 16.507 1.00 20.69 103 PRO A CA 1
ATOM 738 C C . PRO A 1 103 ? 31.487 22.436 16.948 1.00 20.51 103 PRO A C 1
ATOM 739 O O . PRO A 1 103 ? 32.454 22.193 16.227 1.00 22.23 103 PRO A O 1
ATOM 743 N N . MET A 1 104 ? 31.295 21.797 18.095 1.00 20.34 104 MET A N 1
ATOM 744 C CA . MET A 1 104 ? 32.279 20.792 18.466 1.00 19.65 104 MET A CA 1
ATOM 745 C C . MET A 1 104 ? 31.694 19.409 18.671 1.00 18.73 104 MET A C 1
ATOM 746 O O . MET A 1 104 ? 32.351 18.534 19.214 1.00 18.59 104 MET A O 1
ATOM 751 N N . SER A 1 105 ? 30.480 19.207 18.178 1.00 17.90 105 SER A N 1
ATOM 752 C CA . SER A 1 105 ? 29.825 17.912 18.370 1.00 16.36 105 SER A CA 1
ATOM 753 C C . SER A 1 105 ? 29.011 17.484 17.157 1.00 16.48 105 SER A C 1
ATOM 754 O O . SER A 1 105 ? 28.654 18.307 16.311 1.00 16.27 105 SER A O 1
ATOM 757 N N . ILE A 1 106 ? 28.747 16.177 17.076 1.00 15.29 106 ILE A N 1
ATOM 758 C CA . ILE A 1 106 ? 27.678 15.678 16.206 1.00 15.14 106 ILE A CA 1
ATOM 759 C C . ILE A 1 106 ? 26.464 15.437 17.109 1.00 13.65 106 ILE A C 1
ATOM 760 O O . ILE A 1 106 ? 26.577 14.749 18.119 1.00 14.78 106 ILE A O 1
ATOM 765 N N . GLY A 1 107 ? 25.325 15.999 16.726 1.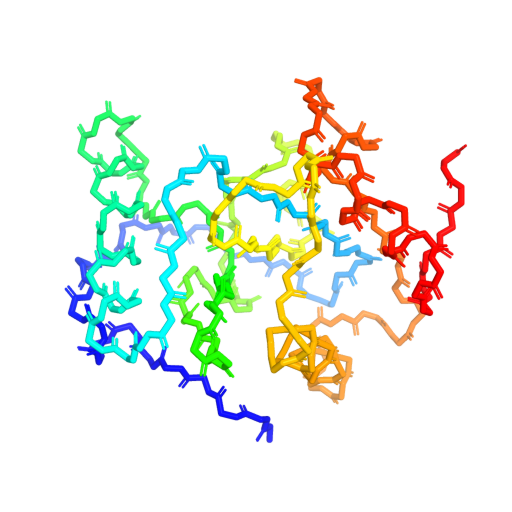00 13.98 107 GLY A N 1
ATOM 766 C CA . GLY A 1 107 ? 24.101 15.822 17.481 1.00 13.15 107 GLY A CA 1
ATOM 767 C C . GLY A 1 107 ? 23.240 14.803 16.778 1.00 13.36 107 GLY A C 1
ATOM 768 O O . GLY A 1 107 ? 22.828 15.016 15.638 1.00 12.31 107 GLY A O 1
ATOM 769 N N . ILE A 1 108 ? 22.971 13.702 17.478 1.00 12.69 108 ILE A N 1
ATOM 770 C CA . ILE A 1 108 ? 22.039 12.684 16.994 1.00 13.08 108 ILE A CA 1
ATOM 771 C C . ILE A 1 108 ? 20.824 12.658 17.889 1.00 12.87 108 ILE A C 1
ATOM 772 O O . ILE A 1 108 ? 20.947 12.745 19.104 1.00 12.01 108 ILE A O 1
ATOM 777 N N . SER A 1 109 ? 19.649 12.569 17.283 1.00 11.87 109 SER A N 1
ATOM 778 C CA . SER A 1 109 ? 18.421 12.628 18.076 1.00 12.55 109 SER A CA 1
ATOM 779 C C . SER A 1 109 ? 17.537 11.469 17.755 1.00 12.21 109 SER A C 1
ATOM 780 O O . SER A 1 109 ? 17.265 11.207 16.584 1.00 12.47 109 SER A O 1
ATOM 783 N N . PHE A 1 110 ? 17.078 10.797 18.796 1.00 12.17 110 PHE A N 1
ATOM 784 C CA . PHE A 1 110 ? 16.027 9.788 18.658 1.00 13.42 110 PHE A CA 1
ATOM 785 C C . PHE A 1 110 ? 14.671 10.458 18.557 1.00 13.64 110 PHE A C 1
ATOM 786 O O . PHE A 1 110 ? 14.298 11.246 19.426 1.00 14.14 110 PHE A O 1
ATOM 794 N N . MET A 1 111 ? 13.929 10.159 17.495 1.00 14.35 111 MET A N 1
ATOM 795 C CA . MET A 1 111 ? 12.599 10.742 17.314 1.00 14.45 111 MET A CA 1
ATOM 796 C C . MET A 1 111 ? 11.606 10.094 18.281 1.00 15.65 111 MET A C 1
ATOM 797 O O . MET A 1 111 ? 11.321 8.893 18.171 1.00 16.42 111 MET A O 1
ATOM 802 N N . GLY A 1 112 ? 11.091 10.882 19.221 1.00 15.09 112 GLY A N 1
ATOM 803 C CA . GLY A 1 112 ? 10.223 10.360 20.279 1.00 15.95 112 GLY A CA 1
ATOM 804 C C . GLY A 1 112 ? 10.564 10.925 21.646 1.00 15.95 112 GLY A C 1
ATOM 805 O O . GLY A 1 112 ? 11.389 11.837 21.766 1.00 15.59 112 GLY A O 1
ATOM 806 N N . ASN A 1 113 ? 9.888 10.413 22.674 1.00 16.06 113 ASN A N 1
ATOM 807 C CA . ASN A 1 113 ? 10.140 10.820 24.066 1.00 16.59 113 ASN A CA 1
ATOM 808 C C . ASN A 1 113 ? 10.497 9.565 24.879 1.00 16.45 113 ASN A C 1
ATOM 809 O O . ASN A 1 113 ? 9.692 8.636 24.990 1.00 16.49 113 ASN A O 1
ATOM 814 N N . TYR A 1 114 ? 11.713 9.541 25.425 1.00 15.40 114 TYR A N 1
ATOM 815 C CA . TYR A 1 114 ? 12.258 8.358 26.078 1.00 15.57 114 TYR A CA 1
ATOM 816 C C . TYR A 1 114 ? 12.429 8.563 27.576 1.00 15.40 114 TYR A C 1
ATOM 817 O O . TYR A 1 114 ? 13.353 8.019 28.188 1.00 15.50 114 TYR A O 1
ATOM 826 N N . MET A 1 115 ? 11.506 9.332 28.175 1.00 16.09 115 MET A N 1
ATOM 827 C CA . MET A 1 115 ? 11.530 9.521 29.631 1.00 16.92 115 MET A CA 1
ATOM 828 C C . MET A 1 115 ? 11.210 8.200 30.313 1.00 17.32 115 MET A C 1
ATOM 829 O O . MET A 1 115 ? 11.794 7.867 31.334 1.00 17.82 115 MET A O 1
ATOM 834 N N . ASP A 1 116 ? 10.258 7.474 29.742 1.00 18.27 116 ASP A N 1
ATOM 835 C CA . ASP A 1 116 ? 9.648 6.336 30.431 1.00 19.52 116 ASP A CA 1
ATOM 836 C C . ASP A 1 116 ? 9.855 4.995 29.735 1.00 20.47 116 ASP A C 1
ATOM 837 O O . ASP A 1 116 ? 9.337 3.960 30.190 1.00 21.40 116 ASP A O 1
ATOM 842 N N . ARG A 1 117 ? 10.586 4.994 28.629 1.00 19.67 117 ARG A N 1
ATOM 843 C CA . ARG A 1 117 ? 10.860 3.748 27.920 1.00 20.08 117 ARG A CA 1
ATOM 844 C C . ARG A 1 117 ? 12.101 3.950 27.077 1.00 19.81 117 ARG A C 1
ATOM 845 O O . ARG A 1 117 ? 12.479 5.085 26.807 1.00 19.35 117 ARG A O 1
ATOM 853 N N . VAL A 1 118 ? 12.746 2.866 26.667 1.00 20.04 118 VAL A N 1
ATOM 854 C CA . VAL A 1 118 ? 13.888 3.026 25.755 1.00 19.11 118 VAL A CA 1
ATOM 855 C C . VAL A 1 118 ? 13.449 2.855 24.293 1.00 18.44 118 VAL A C 1
ATOM 856 O O . VAL A 1 118 ? 12.403 2.295 24.018 1.00 18.46 118 VAL A O 1
ATOM 860 N N . PRO A 1 119 ? 14.236 3.373 23.350 1.00 17.58 119 PRO A N 1
ATOM 861 C CA . PRO A 1 119 ? 13.977 3.101 21.931 1.00 17.62 119 PRO A CA 1
ATOM 862 C C . PRO A 1 119 ? 14.150 1.609 21.714 1.00 17.59 119 PRO A C 1
ATOM 863 O O . PRO A 1 119 ? 14.895 0.994 22.472 1.00 17.28 119 PRO A O 1
ATOM 867 N N . THR A 1 120 ? 13.514 1.086 20.679 1.00 18.25 120 THR A N 1
ATOM 868 C CA . THR A 1 120 ? 13.578 -0.344 20.346 1.00 19.87 120 THR A CA 1
ATOM 869 C C . THR A 1 120 ? 15.001 -0.672 19.945 1.00 18.98 120 THR A C 1
ATOM 870 O O . THR A 1 120 ? 15.759 0.209 19.539 1.00 17.64 120 THR A O 1
ATOM 874 N N . PRO A 1 121 ? 15.378 -1.936 20.063 1.00 17.92 121 PRO A N 1
ATOM 875 C CA . PRO A 1 121 ? 16.737 -2.349 19.717 1.00 17.72 121 PRO A CA 1
ATOM 876 C C . PRO A 1 121 ? 17.162 -1.941 18.306 1.00 16.77 121 PRO A C 1
ATOM 877 O O . PRO A 1 121 ? 18.340 -1.600 18.142 1.00 16.70 121 PRO A O 1
ATOM 881 N N . GLN A 1 122 ? 16.287 -1.999 17.299 1.00 16.01 122 GLN A N 1
ATOM 882 C CA . GLN A 1 122 ? 16.766 -1.612 15.981 1.00 15.78 122 GLN A CA 1
ATOM 883 C C . GLN A 1 122 ? 17.161 -0.141 15.957 1.00 15.09 122 GLN A C 1
ATOM 884 O O . GLN A 1 122 ? 18.040 0.248 15.203 1.00 14.74 122 GLN A O 1
ATOM 890 N N . ALA A 1 123 ? 16.526 0.681 16.785 1.00 13.35 123 ALA A N 1
ATOM 891 C CA . ALA A 1 123 ? 16.934 2.097 16.844 1.00 13.62 123 ALA A CA 1
ATOM 892 C C . ALA A 1 123 ? 18.314 2.260 17.506 1.00 13.01 123 ALA A C 1
ATOM 893 O O . ALA A 1 123 ? 19.153 3.039 17.036 1.00 12.04 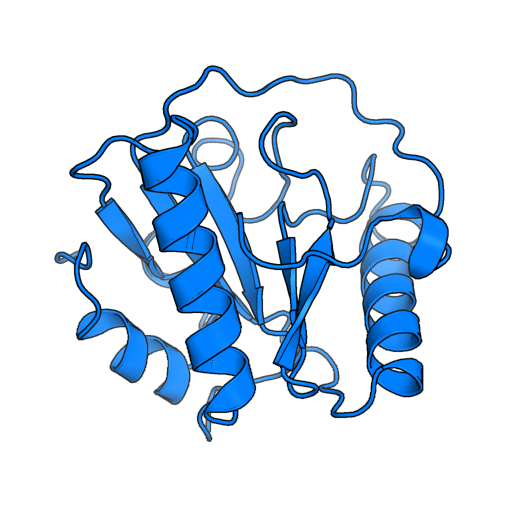123 ALA A O 1
ATOM 895 N N . ILE A 1 124 ? 18.532 1.535 18.602 1.00 14.19 124 ILE A N 1
ATOM 896 C CA . ILE A 1 124 ? 19.785 1.580 19.321 1.00 14.52 124 ILE A CA 1
ATOM 897 C C . ILE A 1 124 ? 20.912 1.102 18.391 1.00 15.37 124 ILE A C 1
ATOM 898 O O . ILE A 1 124 ? 21.956 1.732 18.290 1.00 15.62 124 ILE A O 1
ATOM 903 N N . ARG A 1 125 ? 20.681 0.002 17.678 1.00 15.22 125 ARG A N 1
ATOM 904 C CA . ARG A 1 125 ? 21.687 -0.493 16.729 1.00 15.21 125 ARG A CA 1
ATOM 905 C C . ARG A 1 125 ? 22.033 0.521 15.650 1.00 15.08 125 ARG A C 1
ATOM 906 O O . ARG A 1 125 ? 23.196 0.668 15.249 1.00 14.87 125 ARG A O 1
ATOM 914 N N . ALA A 1 126 ? 21.011 1.198 15.133 1.00 14.49 126 ALA A N 1
ATOM 915 C CA . ALA A 1 126 ? 21.231 2.181 14.087 1.00 14.08 126 ALA A CA 1
ATOM 916 C C . ALA A 1 126 ? 22.108 3.302 14.620 1.00 14.15 126 ALA A C 1
ATOM 917 O O . ALA A 1 126 ? 23.030 3.764 13.931 1.00 13.81 126 ALA A O 1
ATOM 919 N N . ALA A 1 127 ? 21.813 3.758 15.837 1.00 14.28 127 ALA A N 1
ATOM 920 C CA . ALA A 1 127 ? 22.618 4.857 16.395 1.00 14.43 127 ALA A CA 1
ATOM 921 C C . ALA A 1 127 ? 24.054 4.387 16.604 1.00 15.38 127 ALA A C 1
ATOM 922 O O . ALA A 1 127 ? 25.023 5.103 16.320 1.00 15.15 127 ALA A O 1
ATOM 924 N N . GLN A 1 128 ? 24.207 3.175 17.093 1.00 15.98 128 GLN A N 1
ATOM 925 C CA . GLN A 1 128 ? 25.551 2.712 17.419 1.00 17.10 128 GLN A CA 1
ATOM 926 C C . GLN A 1 128 ? 26.382 2.496 16.167 1.00 17.57 128 GLN A C 1
ATOM 927 O O . GLN A 1 128 ? 27.568 2.862 16.134 1.00 17.68 128 GLN A O 1
ATOM 933 N N . GLY A 1 129 ? 25.736 2.007 15.111 1.00 18.06 129 GLY A N 1
ATOM 934 C CA . GLY A 1 129 ? 26.377 1.847 13.815 1.00 18.07 129 GLY A CA 1
ATOM 935 C C . GLY A 1 129 ? 26.840 3.176 13.269 1.00 18.27 129 GLY A C 1
ATOM 936 O O . GLY A 1 129 ? 27.955 3.296 12.727 1.00 18.64 129 GLY A O 1
ATOM 937 N N . LEU A 1 130 ? 25.978 4.185 13.416 1.00 17.16 130 LEU A N 1
ATOM 938 C CA . LEU A 1 130 ? 26.267 5.502 12.897 1.00 17.28 130 LEU A CA 1
ATOM 939 C C . LEU A 1 130 ? 27.533 6.059 13.544 1.00 17.71 130 LEU A C 1
ATOM 940 O O . LEU A 1 130 ? 28.401 6.635 12.877 1.00 17.76 130 LEU A O 1
ATOM 945 N N . LEU A 1 131 ? 27.632 5.886 14.849 1.00 18.43 131 LEU A N 1
ATOM 946 C CA . LEU A 1 131 ? 28.777 6.429 15.574 1.00 19.34 131 LEU A CA 1
ATOM 947 C C . LEU A 1 131 ? 30.048 5.670 15.208 1.00 20.36 131 LEU A C 1
ATOM 948 O O . LEU A 1 131 ? 31.114 6.267 15.058 1.00 19.99 131 LEU A O 1
ATOM 953 N N . ALA A 1 132 ? 29.925 4.359 15.069 1.00 20.96 132 ALA A N 1
ATOM 954 C CA . ALA A 1 132 ? 31.045 3.541 14.603 1.00 21.69 132 ALA A CA 1
ATOM 955 C C . ALA A 1 132 ? 31.506 4.012 13.229 1.00 22.52 132 ALA A C 1
ATOM 956 O O . ALA A 1 132 ? 32.698 4.128 12.980 1.00 22.68 132 ALA A O 1
ATOM 958 N N . CYS A 1 133 ? 30.572 4.323 12.338 1.00 23.25 133 CYS A N 1
ATOM 959 C CA . CYS A 1 133 ? 30.951 4.870 11.036 1.00 25.12 133 CYS A CA 1
ATOM 960 C C . CYS A 1 133 ? 31.620 6.239 11.184 1.00 24.10 133 CYS A C 1
ATOM 961 O O . CYS A 1 133 ? 32.606 6.558 10.484 1.00 24.11 133 CYS A O 1
ATOM 964 N N . GLY A 1 134 ? 31.098 7.050 12.098 1.00 22.99 134 GLY A N 1
ATOM 965 C CA . GLY A 1 134 ? 31.663 8.365 12.347 1.00 23.22 134 GLY A CA 1
ATOM 966 C C . GLY A 1 134 ? 33.136 8.245 12.708 1.00 23.06 134 GLY A C 1
ATOM 967 O O . GLY A 1 134 ? 33.960 9.014 12.232 1.00 23.43 134 GLY A O 1
ATOM 968 N N . VAL A 1 135 ? 33.463 7.279 13.554 1.00 23.28 135 VAL A N 1
ATOM 969 C CA . VAL A 1 135 ? 34.856 7.051 13.963 1.00 23.96 135 VAL A CA 1
ATOM 970 C C . VAL A 1 135 ? 35.685 6.464 12.827 1.00 24.53 135 VAL A C 1
ATOM 971 O O . VAL A 1 135 ? 36.835 6.859 12.604 1.00 23.97 135 VAL A O 1
ATOM 975 N N . ALA A 1 136 ? 35.116 5.488 12.130 1.00 24.38 136 ALA A N 1
ATOM 976 C CA . ALA A 1 136 ? 35.827 4.833 11.033 1.00 24.82 136 ALA A CA 1
ATOM 977 C C . ALA A 1 136 ? 36.234 5.832 9.962 1.00 24.96 136 ALA A C 1
ATOM 978 O O . ALA A 1 136 ? 37.365 5.763 9.455 1.00 25.83 136 ALA A O 1
ATOM 980 N N . GLN A 1 137 ? 35.331 6.770 9.651 1.00 24.95 137 GLN A N 1
ATOM 981 C CA . GLN A 1 137 ? 35.466 7.670 8.506 1.00 24.98 137 GLN A CA 1
ATOM 982 C C . GLN A 1 137 ? 36.091 9.024 8.833 1.00 23.87 137 GLN A C 1
ATOM 983 O O . GLN A 1 137 ? 36.239 9.873 7.951 1.00 24.47 137 GLN A O 1
ATOM 989 N N . GLY A 1 138 ? 36.404 9.243 10.091 1.00 22.90 138 GLY A N 1
ATOM 990 C CA . GLY A 1 138 ? 37.127 10.438 10.483 1.00 22.55 138 GLY A CA 1
ATOM 991 C C . GLY A 1 138 ? 36.304 11.646 10.904 1.00 21.40 138 GLY A C 1
ATOM 992 O O . GLY A 1 138 ? 36.847 12.741 11.030 1.00 21.54 138 GLY A O 1
ATOM 993 N N . ALA A 1 139 ? 34.999 11.461 11.115 1.00 20.17 139 ALA A N 1
ATOM 994 C CA . ALA A 1 139 ? 34.168 12.567 11.585 1.00 19.89 139 ALA A CA 1
ATOM 995 C C . ALA A 1 139 ? 34.371 12.747 13.074 1.00 19.24 139 ALA A C 1
ATOM 996 O O . ALA A 1 139 ? 34.303 13.855 13.579 1.00 19.05 139 ALA A O 1
ATOM 998 N N . LEU A 1 140 ? 34.600 11.642 13.769 1.00 19.78 140 LEU A N 1
ATOM 999 C CA . LEU A 1 140 ? 34.768 11.650 15.210 1.00 20.39 140 LEU A CA 1
ATOM 1000 C C . LEU A 1 140 ? 36.155 11.134 15.555 1.00 21.26 140 LEU A C 1
ATOM 1001 O O . LEU A 1 140 ? 36.601 10.146 14.966 1.00 22.15 140 LEU A O 1
ATOM 1006 N N . ARG A 1 141 ? 36.805 11.772 16.520 1.00 21.91 141 ARG A N 1
ATOM 1007 C CA . ARG A 1 141 ? 38.020 11.211 17.112 1.00 23.77 141 ARG A CA 1
ATOM 1008 C C . ARG A 1 141 ? 37.755 9.802 17.624 1.00 24.01 141 ARG A C 1
ATOM 1009 O O . ARG A 1 141 ? 36.690 9.496 18.161 1.00 23.93 141 ARG A O 1
ATOM 1017 N N . SER A 1 142 ? 38.746 8.936 17.454 1.00 24.40 142 SER A N 1
ATOM 1018 C CA . SER A 1 142 ? 38.646 7.548 17.845 1.00 25.76 142 SER A CA 1
ATOM 1019 C C . SER A 1 142 ? 38.263 7.425 19.315 1.00 25.83 142 SER A C 1
ATOM 1020 O O . SER A 1 142 ? 37.639 6.446 19.719 1.00 26.43 142 SER A O 1
ATOM 1023 N N . ASN A 1 143 ? 38.694 8.393 20.114 1.00 26.05 143 ASN A N 1
ATOM 1024 C CA . ASN A 1 143 ? 38.414 8.382 21.547 1.00 26.60 143 ASN A CA 1
ATOM 1025 C C . ASN A 1 143 ? 37.353 9.409 21.965 1.00 25.91 143 ASN A C 1
ATOM 1026 O O . ASN A 1 143 ? 37.351 9.883 23.100 1.00 26.40 143 ASN A O 1
ATOM 1031 N N . TYR A 1 144 ? 36.439 9.741 21.050 1.00 24.34 144 TYR A N 1
ATOM 1032 C CA . TYR A 1 144 ? 35.463 10.798 21.314 1.00 22.00 144 TYR A CA 1
ATOM 1033 C C . TYR A 1 144 ? 34.730 10.567 22.637 1.00 21.02 144 TYR A C 1
ATOM 1034 O O . TYR A 1 144 ? 34.664 9.449 23.137 1.00 20.86 144 TYR A O 1
ATOM 1043 N N . VAL A 1 145 ? 34.163 11.644 23.170 1.00 20.30 145 VAL A N 1
ATOM 1044 C CA . VAL A 1 145 ? 33.331 11.598 24.364 1.00 19.39 145 VAL A CA 1
ATOM 1045 C C . VAL A 1 145 ? 31.847 11.679 24.004 1.00 18.68 145 VAL A C 1
ATOM 1046 O O . VAL A 1 145 ? 31.437 12.590 23.298 1.00 19.10 145 VAL A O 1
ATOM 1050 N N . LEU A 1 146 ? 31.074 10.709 24.472 1.00 18.56 146 LEU A N 1
ATOM 1051 C CA . LEU A 1 146 ? 29.627 10.734 24.332 1.00 18.19 146 LEU A CA 1
ATOM 1052 C C . LEU A 1 146 ? 28.994 11.458 25.520 1.00 18.02 146 LEU A C 1
ATOM 1053 O O . LEU A 1 146 ? 29.317 11.153 26.684 1.00 17.83 146 LEU A O 1
ATOM 1058 N N . LYS A 1 147 ? 28.081 12.387 25.223 1.00 17.33 147 LYS A N 1
ATOM 1059 C CA . LYS A 1 147 ? 27.364 13.141 26.249 1.00 17.27 147 LYS A CA 1
ATOM 1060 C C . LYS A 1 147 ? 25.878 13.046 25.984 1.00 16.29 147 LYS A C 1
ATOM 1061 O O . LYS A 1 147 ? 25.462 12.915 24.838 1.00 16.05 147 LYS A O 1
ATOM 1067 N N . GLY A 1 148 ? 25.078 13.103 27.042 1.00 15.49 148 GLY A N 1
ATOM 1068 C CA . GLY A 1 148 ? 23.635 13.231 26.886 1.00 14.84 148 GLY A CA 1
ATOM 1069 C C . GLY A 1 148 ? 23.322 14.711 26.743 1.00 14.27 148 GLY A C 1
ATOM 1070 O O . GLY A 1 148 ? 24.081 15.553 27.234 1.00 14.32 148 GLY A O 1
ATOM 1071 N N . HIS A 1 149 ? 22.234 15.032 26.044 1.00 14.84 149 HIS A N 1
ATOM 1072 C CA . HIS A 1 149 ? 21.820 16.413 25.836 1.00 15.03 149 HIS A CA 1
ATOM 1073 C C . HIS A 1 149 ? 21.771 17.152 27.183 1.00 15.83 149 HIS A C 1
ATOM 1074 O O . HIS A 1 149 ? 22.226 18.300 27.317 1.00 15.34 149 HIS A O 1
ATOM 1081 N N . ARG A 1 150 ? 21.217 16.479 28.184 1.00 16.12 150 ARG A N 1
ATOM 1082 C CA . ARG A 1 150 ? 21.078 17.079 29.513 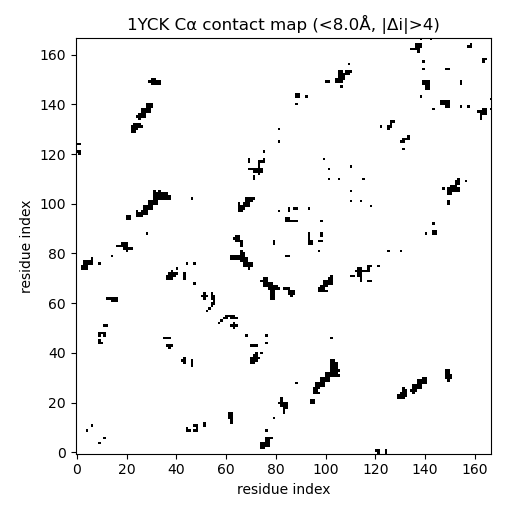1.00 17.15 150 ARG A CA 1
ATOM 1083 C C . ARG A 1 150 ? 22.430 17.362 30.180 1.00 17.70 150 ARG A C 1
ATOM 1084 O O . ARG A 1 150 ? 22.490 18.104 31.152 1.00 18.55 150 ARG A O 1
ATOM 1092 N N . ASP A 1 151 ? 23.505 16.745 29.690 1.00 17.82 151 ASP A N 1
ATOM 1093 C CA . ASP A 1 151 ? 24.833 16.962 30.264 1.00 17.73 151 ASP A CA 1
ATOM 1094 C C . ASP A 1 151 ? 25.422 18.286 29.817 1.00 18.45 151 ASP A C 1
ATOM 1095 O O . ASP A 1 151 ? 26.416 18.733 30.398 1.00 19.11 151 ASP A O 1
ATOM 1100 N N . VAL A 1 152 ? 24.839 18.891 28.783 1.00 18.28 152 VAL A N 1
ATOM 1101 C CA . VAL A 1 152 ? 25.380 20.130 28.196 1.00 17.72 152 VAL A CA 1
ATOM 1102 C C . VAL A 1 152 ? 24.347 21.254 28.020 1.00 18.17 152 VAL A C 1
ATOM 1103 O O . VAL A 1 152 ? 24.704 22.356 27.625 1.00 19.21 152 VAL A O 1
ATOM 1107 N N . GLN A 1 153 ? 23.073 20.971 28.284 1.00 17.62 153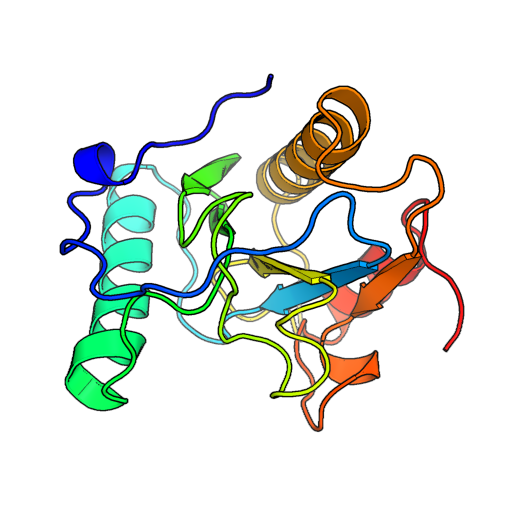 GLN A N 1
ATOM 1108 C CA . GLN A 1 153 ? 21.993 21.964 28.190 1.00 18.09 153 GLN A CA 1
ATOM 1109 C C . GLN A 1 153 ? 20.948 21.733 29.273 1.00 18.89 153 GLN A C 1
ATOM 1110 O O . GLN A 1 153 ? 20.858 20.642 29.840 1.00 19.34 153 GLN A O 1
ATOM 1116 N N . ARG A 1 154 ? 20.118 22.749 29.511 1.00 19.37 154 ARG A N 1
ATOM 1117 C CA . ARG A 1 154 ? 19.040 22.642 30.492 1.00 19.61 154 ARG A CA 1
ATOM 1118 C C . ARG A 1 154 ? 17.816 21.952 29.896 1.00 18.90 154 ARG A C 1
ATOM 1119 O O . ARG A 1 154 ? 16.963 22.584 29.264 1.00 19.30 154 ARG A O 1
ATOM 1127 N N . THR A 1 155 ? 17.739 20.649 30.130 1.00 17.62 155 THR A N 1
ATOM 1128 C CA . THR A 1 155 ? 16.731 19.800 29.520 1.00 17.23 155 THR A CA 1
ATOM 1129 C C . THR A 1 155 ? 16.793 18.423 30.174 1.00 16.14 155 THR A C 1
ATOM 1130 O O . THR A 1 155 ? 17.787 18.075 30.822 1.00 16.48 155 THR A O 1
ATOM 1134 N N . LEU A 1 156 ? 15.714 17.652 30.026 1.00 16.44 156 LEU A N 1
ATOM 1135 C CA . LEU A 1 156 ? 15.676 16.253 30.457 1.00 16.44 156 LEU A CA 1
ATOM 1136 C C . LEU A 1 156 ? 16.056 15.350 29.289 1.00 15.81 156 LEU A C 1
ATOM 1137 O O . LEU A 1 156 ? 16.285 14.163 29.464 1.00 16.00 156 LEU A O 1
ATOM 1142 N N . SER A 1 157 ? 16.103 15.921 28.091 1.00 14.97 157 SER A N 1
ATOM 1143 C CA . SER A 1 157 ? 16.540 15.169 26.907 1.00 14.64 157 SER A CA 1
ATOM 1144 C C . SER A 1 157 ? 17.879 14.498 27.270 1.00 14.96 157 SER A C 1
ATOM 1145 O O . SER A 1 157 ? 18.729 15.123 27.924 1.00 14.20 157 SER A O 1
ATOM 1148 N N . PRO A 1 158 ? 18.129 13.250 26.856 1.00 14.77 158 PRO A N 1
ATOM 1149 C CA . PRO A 1 158 ? 17.297 12.456 25.943 1.00 14.36 158 PRO A CA 1
ATOM 1150 C C . PRO A 1 158 ? 16.238 11.601 26.631 1.00 14.72 158 PRO A C 1
ATOM 1151 O O . PRO A 1 158 ? 15.826 10.596 26.020 1.00 13.88 158 PRO A O 1
ATOM 1155 N N . GLY A 1 159 ? 15.786 11.980 27.828 1.00 14.44 159 GLY A N 1
ATOM 1156 C CA . GLY A 1 159 ? 14.793 11.195 28.549 1.00 15.14 159 GLY A CA 1
ATOM 1157 C C . GLY A 1 159 ? 15.468 10.307 29.570 1.00 16.16 159 GLY A C 1
ATOM 1158 O O . GLY A 1 159 ? 16.527 9.718 29.296 1.00 15.88 159 GLY A O 1
ATOM 1159 N N . ASN A 1 160 ? 14.861 10.175 30.752 1.00 16.91 160 ASN A N 1
ATOM 1160 C CA . ASN A 1 160 ? 15.448 9.364 31.807 1.00 17.42 160 ASN A CA 1
ATOM 1161 C C . ASN A 1 160 ? 15.959 7.994 31.338 1.00 17.21 160 ASN A C 1
ATOM 1162 O O . ASN A 1 160 ? 17.091 7.623 31.641 1.00 18.50 160 ASN A O 1
ATOM 1167 N N . GLN A 1 161 ? 15.123 7.233 30.644 1.00 17.02 161 GLN A N 1
ATOM 1168 C CA . GLN A 1 161 ? 15.478 5.847 30.352 1.00 17.86 161 GLN A CA 1
ATOM 1169 C C . GLN A 1 161 ? 16.567 5.754 29.296 1.00 17.40 161 GLN A C 1
ATOM 1170 O O . GLN A 1 161 ? 17.509 4.987 29.450 1.00 17.41 161 GLN A O 1
ATOM 1176 N N . LEU A 1 162 ? 16.453 6.562 28.242 1.00 16.83 162 LEU A N 1
ATOM 1177 C CA . LEU A 1 162 ? 17.490 6.603 27.224 1.00 16.22 162 LEU A CA 1
ATOM 1178 C C . LEU A 1 162 ? 18.800 7.129 27.792 1.00 16.40 162 LEU A C 1
ATOM 1179 O O . LEU A 1 162 ? 19.873 6.623 27.452 1.00 16.83 162 LEU A O 1
ATOM 1184 N N . TYR A 1 163 ? 18.734 8.153 28.649 1.00 15.88 163 TYR A N 1
ATOM 1185 C CA . TYR A 1 163 ? 19.941 8.645 29.310 1.00 17.45 163 TYR A CA 1
ATOM 1186 C C . TYR A 1 163 ? 20.639 7.524 30.088 1.00 18.73 163 TYR A C 1
ATOM 1187 O O . TYR A 1 163 ? 21.855 7.336 29.990 1.00 18.16 163 TYR A O 1
ATOM 1196 N N . HIS A 1 164 ? 19.876 6.754 30.853 1.00 20.48 164 HIS A N 1
ATOM 1197 C CA . HIS A 1 164 ? 20.486 5.657 31.618 1.00 22.20 164 HIS A CA 1
ATOM 1198 C C . HIS A 1 164 ? 21.161 4.664 30.690 1.00 21.73 164 HIS A C 1
ATOM 1199 O O . HIS A 1 164 ? 22.244 4.160 30.984 1.00 22.26 164 HIS A O 1
ATOM 1206 N N . LEU A 1 165 ? 20.528 4.400 29.556 1.00 21.49 165 LEU A N 1
ATOM 1207 C CA . LEU A 1 165 ? 21.089 3.521 28.547 1.00 22.16 165 LEU A CA 1
ATOM 1208 C C . LEU A 1 165 ? 22.458 4.019 28.048 1.00 21.97 165 LEU A C 1
ATOM 1209 O O . LEU A 1 165 ? 23.458 3.276 28.063 1.00 22.59 165 LEU A O 1
ATOM 1214 N N . ILE A 1 166 ? 22.516 5.267 27.600 1.00 21.14 166 ILE A N 1
ATOM 1215 C CA . ILE A 1 166 ? 23.753 5.770 26.999 1.00 20.67 166 ILE A CA 1
ATOM 1216 C C . ILE A 1 166 ? 24.880 5.946 28.018 1.00 21.62 166 ILE A C 1
ATOM 1217 O O . ILE A 1 166 ? 26.056 5.952 27.646 1.00 20.86 166 ILE A O 1
ATOM 1222 N N . GLN A 1 167 ? 24.541 6.097 29.293 1.00 22.52 167 GLN A N 1
ATOM 1223 C CA . GLN A 1 167 ? 25.581 6.196 30.316 1.00 24.06 167 GLN A CA 1
ATOM 1224 C C . GLN A 1 167 ? 26.444 4.924 30.340 1.00 25.24 167 GLN A C 1
ATOM 1225 O O . GLN A 1 167 ? 27.570 4.915 30.867 1.00 25.30 167 GLN A O 1
ATOM 1231 N N . ASN A 1 168 ? 25.917 3.863 29.738 1.00 25.87 168 ASN A N 1
ATOM 1232 C CA . ASN A 1 168 ? 26.632 2.596 29.642 1.00 27.72 168 ASN A CA 1
ATOM 1233 C C . ASN A 1 168 ? 27.285 2.372 28.268 1.00 27.74 168 ASN A C 1
ATOM 1234 O O . ASN A 1 168 ? 27.924 1.339 28.030 1.00 28.50 168 ASN A O 1
ATOM 1239 N N . TRP A 1 169 ? 27.136 3.321 27.352 1.00 27.45 169 TRP A N 1
ATOM 1240 C CA . TRP A 1 169 ? 27.735 3.134 26.035 1.00 27.59 169 TRP A CA 1
ATOM 1241 C C . TRP A 1 169 ? 29.221 3.384 26.131 1.00 28.44 169 TRP A C 1
ATOM 1242 O O . TRP A 1 169 ? 29.686 4.073 27.033 1.00 27.92 169 TRP A O 1
ATOM 1253 N N . PRO A 1 170 ? 29.978 2.842 25.182 1.00 29.88 170 PRO A N 1
ATOM 1254 C CA . PRO A 1 170 ? 31.398 3.177 25.102 1.00 30.38 170 PRO A CA 1
ATOM 1255 C C . PRO A 1 170 ? 31.455 4.667 24.828 1.00 30.75 170 PRO A C 1
ATOM 1256 O O . PRO A 1 170 ? 30.547 5.232 24.191 1.00 32.42 170 PRO A O 1
ATOM 1260 N N . HIS A 1 171 ? 32.500 5.307 25.308 1.00 30.67 171 HIS A N 1
ATOM 1261 C CA . HIS A 1 171 ? 32.717 6.705 25.040 1.00 30.16 171 HIS A CA 1
ATOM 1262 C C . HIS A 1 171 ? 31.936 7.564 26.006 1.00 29.79 171 HIS A C 1
ATOM 1263 O O . HIS A 1 171 ? 32.228 8.736 26.114 1.00 29.54 171 HIS A O 1
ATOM 1270 N N . TYR A 1 172 ? 30.976 6.992 26.736 1.00 30.27 172 TYR A N 1
ATOM 1271 C CA . TYR A 1 172 ? 30.337 7.800 27.786 1.00 31.33 172 TYR A CA 1
ATOM 1272 C C . TYR A 1 172 ? 31.327 8.058 28.916 1.00 33.73 172 TYR A C 1
ATOM 1273 O O . TYR A 1 172 ? 32.137 7.200 29.236 1.00 33.57 172 TYR A O 1
ATOM 1282 N N . ARG A 1 173 ? 31.253 9.242 29.509 1.00 36.84 173 ARG A N 1
ATOM 1283 C CA . ARG A 1 173 ? 32.067 9.575 30.667 1.00 40.57 173 ARG A CA 1
ATOM 1284 C C . ARG A 1 173 ? 31.450 10.753 31.445 1.00 42.13 173 ARG A C 1
ATOM 1285 O O . ARG A 1 173 ? 31.016 11.744 30.847 1.00 43.49 173 ARG A O 1
ATOM 1293 N N . SER A 1 174 ? 31.375 10.616 32.767 1.00 43.87 174 SER A N 1
ATOM 1294 C CA . SER A 1 174 ? 30.900 11.684 33.662 1.00 45.39 174 SER A CA 1
ATOM 1295 C C . SER A 1 174 ? 29.390 11.911 33.598 1.00 45.89 174 SER A C 1
ATOM 1296 O O . SER A 1 174 ? 28.644 10.949 33.454 1.00 46.72 174 SER A O 1
ATOM 1299 N N . PRO A 1 175 ? 28.923 13.155 33.706 1.00 46.30 175 PRO A N 1
ATOM 1300 C CA . PRO A 1 175 ? 29.772 14.355 33.747 1.00 46.47 175 PRO A CA 1
ATOM 1301 C C . PRO A 1 175 ? 30.316 14.681 35.140 1.00 46.95 175 PRO A C 1
ATOM 1302 O O . PRO A 1 175 ? 29.791 14.260 36.183 1.00 46.54 175 PRO A O 1
#

CATH classification: 3.40.80.10

Organism: Homo sapiens (NCBI:txid9606)

Foldseek 3Di:
DDDAQECVNLPFDDFPADAWADDQFQEAEEFAPQAAADAAPVVVSVLLNVQQCCCCVVVNHRTRQACWEFHLVLHIYGTVHLIGFGHQQDPVCRRRYHYYYYYHAPQPHERDVSRVVSVVVVVVVCCVVTNYPVLHAYHYSVRRDPDCTPHNVHRVVCCPPRRYDDD

Nearest PDB structures (foldseek):
  1yck-assembly1_A  TM=1.006E+00  e=1.738E-39  Homo sapiens
  3cor-assembly1_C  TM=9.966E-01  e=7.630E-30  Camelus dromedarius
  4z8i-assembly1_A  TM=9.900E-01  e=9.969E-24  Branchiostoma belcheri tsingtauense
  5xz4-assembly2_B  TM=9.723E-01  e=3.778E-23  Bombus
  4zxm-assembly1_A  TM=9.711E-01  e=3.265E-22  Branchiostoma belcheri tsingtauense